Protein AF-A0A656Z5T9-F1 (afdb_monomer_lite)

Structure (mmCIF, N/CA/C/O backbone):
data_AF-A0A656Z5T9-F1
#
_entry.id   AF-A0A656Z5T9-F1
#
loop_
_atom_site.group_PDB
_atom_site.id
_atom_site.type_symbol
_atom_site.label_atom_id
_atom_site.label_alt_id
_atom_site.label_comp_id
_atom_site.label_asym_id
_atom_site.label_entity_id
_atom_site.label_seq_id
_atom_site.pdbx_PDB_ins_code
_atom_site.Cartn_x
_atom_site.Cartn_y
_atom_site.Cartn_z
_atom_site.occupancy
_atom_site.B_iso_or_equiv
_atom_site.auth_seq_id
_atom_site.auth_comp_id
_atom_site.auth_asym_id
_atom_site.auth_atom_id
_atom_site.pdbx_PDB_model_num
ATOM 1 N N . MET A 1 1 ? 16.530 -3.741 -27.541 1.00 62.19 1 MET A N 1
ATOM 2 C CA . MET A 1 1 ? 15.979 -4.115 -26.209 1.00 62.19 1 MET A CA 1
ATOM 3 C C . MET A 1 1 ? 14.582 -4.712 -26.333 1.00 62.19 1 MET A C 1
ATOM 5 O O . MET A 1 1 ? 14.350 -5.746 -25.725 1.00 62.19 1 MET A O 1
ATOM 9 N N . VAL A 1 2 ? 13.687 -4.128 -27.142 1.00 62.91 2 VAL A N 1
ATOM 10 C CA . VAL A 1 2 ? 12.345 -4.682 -27.438 1.00 62.91 2 VAL A CA 1
ATOM 11 C C . VAL A 1 2 ? 12.400 -6.054 -28.128 1.00 62.91 2 VAL A C 1
ATOM 13 O O . VAL A 1 2 ? 11.540 -6.896 -27.891 1.00 62.91 2 VAL A O 1
ATOM 16 N N . ASP A 1 3 ? 13.452 -6.323 -28.907 1.00 81.12 3 ASP A N 1
ATOM 17 C CA . ASP A 1 3 ? 13.619 -7.581 -29.662 1.00 81.12 3 ASP A CA 1
ATOM 18 C C . ASP A 1 3 ? 13.928 -8.805 -28.789 1.00 81.12 3 ASP A C 1
ATOM 20 O O . ASP A 1 3 ? 14.015 -9.928 -29.280 1.00 81.12 3 ASP A O 1
ATOM 24 N N . ILE A 1 4 ? 14.104 -8.602 -27.484 1.00 90.25 4 ILE A N 1
ATOM 25 C CA . ILE A 1 4 ? 14.345 -9.672 -26.528 1.00 90.25 4 ILE A CA 1
ATOM 26 C C . ILE A 1 4 ? 12.987 -10.079 -25.921 1.00 90.25 4 ILE A C 1
ATOM 28 O O . ILE A 1 4 ? 12.399 -9.291 -25.173 1.00 90.25 4 ILE A O 1
ATOM 32 N N . PRO A 1 5 ? 12.471 -11.298 -26.188 1.00 87.44 5 PRO A N 1
ATOM 33 C CA . PRO A 1 5 ? 11.069 -11.641 -25.930 1.00 87.44 5 PRO A CA 1
ATOM 34 C C . PRO A 1 5 ? 10.583 -11.448 -24.489 1.00 87.44 5 PRO A C 1
ATOM 36 O O . PRO A 1 5 ? 9.415 -11.124 -24.296 1.00 87.44 5 PRO A O 1
ATOM 39 N N . TYR A 1 6 ? 11.456 -11.625 -23.496 1.00 90.50 6 TYR A N 1
ATOM 40 C CA . TYR A 1 6 ? 11.121 -11.482 -22.075 1.00 90.50 6 TYR A CA 1
ATOM 41 C C . TYR A 1 6 ? 11.139 -10.030 -21.570 1.00 90.50 6 TYR A C 1
ATOM 43 O O . TYR A 1 6 ? 10.553 -9.749 -20.530 1.00 90.50 6 TYR A O 1
ATOM 51 N N . TRP A 1 7 ? 11.755 -9.092 -22.299 1.00 92.88 7 TRP A N 1
ATOM 52 C CA . TRP A 1 7 ? 11.701 -7.662 -21.963 1.00 92.88 7 TRP A CA 1
ATOM 53 C C . TRP A 1 7 ? 10.434 -6.984 -22.479 1.00 92.88 7 TRP A C 1
ATOM 55 O O . TRP A 1 7 ? 9.995 -5.981 -21.919 1.00 92.88 7 TRP A O 1
ATOM 65 N N . ARG A 1 8 ? 9.828 -7.534 -23.532 1.00 91.44 8 ARG A N 1
ATOM 66 C CA . ARG A 1 8 ? 8.664 -6.946 -24.197 1.00 91.44 8 ARG A CA 1
ATOM 67 C C . ARG A 1 8 ? 7.480 -6.660 -23.255 1.00 91.44 8 ARG A C 1
ATOM 69 O O . ARG A 1 8 ? 7.031 -5.518 -23.283 1.00 91.44 8 ARG A O 1
ATOM 76 N N . PRO A 1 9 ? 7.033 -7.572 -22.363 1.00 91.00 9 PRO A N 1
ATOM 77 C CA . PRO A 1 9 ? 5.932 -7.271 -21.441 1.00 91.00 9 PRO A CA 1
ATOM 78 C C . PRO A 1 9 ? 6.242 -6.116 -20.483 1.00 91.00 9 PRO A C 1
ATOM 80 O O . PRO A 1 9 ? 5.358 -5.336 -20.145 1.00 91.00 9 PRO A O 1
ATOM 83 N N . LEU A 1 10 ? 7.505 -5.986 -20.064 1.00 90.94 10 LEU A N 1
ATOM 84 C CA . LEU A 1 10 ? 7.940 -4.911 -19.174 1.00 90.94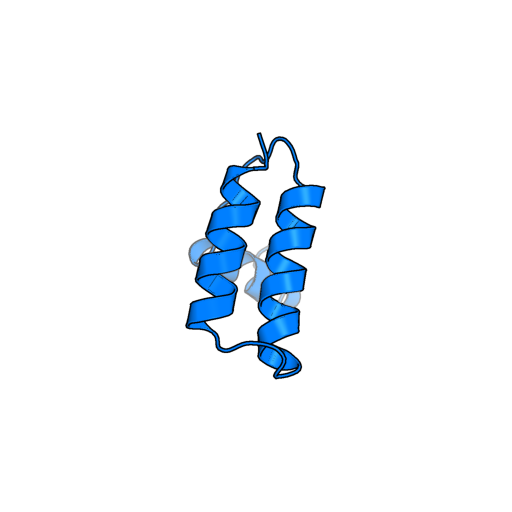 10 LEU A CA 1
ATOM 85 C C . LEU A 1 10 ? 7.923 -3.563 -19.898 1.00 90.94 10 LEU A C 1
ATOM 87 O O . LEU A 1 10 ? 7.453 -2.587 -19.332 1.00 90.94 10 LEU A O 1
ATOM 91 N N . ILE A 1 11 ? 8.388 -3.515 -21.152 1.00 91.38 11 ILE A N 1
ATOM 92 C CA . ILE A 1 11 ? 8.426 -2.285 -21.957 1.00 91.38 11 ILE A CA 1
ATOM 93 C C . ILE A 1 11 ? 7.015 -1.852 -22.366 1.00 91.38 11 ILE A C 1
ATOM 95 O O . ILE A 1 11 ? 6.656 -0.689 -22.203 1.00 91.38 11 ILE A O 1
ATOM 99 N N . GLU A 1 12 ? 6.200 -2.778 -22.871 1.00 91.81 12 GLU A N 1
ATOM 100 C CA . GLU A 1 12 ? 4.819 -2.489 -23.274 1.00 91.81 12 GLU A CA 1
ATOM 101 C C . GLU A 1 12 ? 3.933 -2.144 -22.072 1.00 91.81 12 GLU A C 1
ATOM 103 O O . GLU A 1 12 ? 2.983 -1.378 -22.218 1.00 91.81 12 GLU A O 1
ATOM 108 N N . GLY A 1 13 ? 4.257 -2.661 -20.884 1.00 90.75 13 GLY A N 1
ATOM 109 C CA . GLY A 1 13 ? 3.564 -2.352 -19.637 1.00 90.75 13 GLY A CA 1
ATOM 110 C C . GLY A 1 13 ? 3.712 -0.897 -19.184 1.00 90.75 13 GLY A C 1
ATOM 111 O O . GLY A 1 13 ? 2.790 -0.369 -18.566 1.00 90.75 13 GLY A O 1
ATOM 112 N N . ILE A 1 14 ? 4.824 -0.227 -19.525 1.00 91.94 14 ILE A N 1
ATOM 113 C CA . ILE A 1 14 ? 5.128 1.145 -19.070 1.00 91.94 14 ILE A CA 1
ATOM 114 C C . ILE A 1 14 ? 3.990 2.113 -19.407 1.00 91.94 14 ILE A C 1
ATOM 116 O O . ILE A 1 14 ? 3.649 2.953 -18.583 1.00 91.94 14 ILE A O 1
ATOM 120 N N . GLN A 1 15 ? 3.369 1.975 -20.584 1.00 92.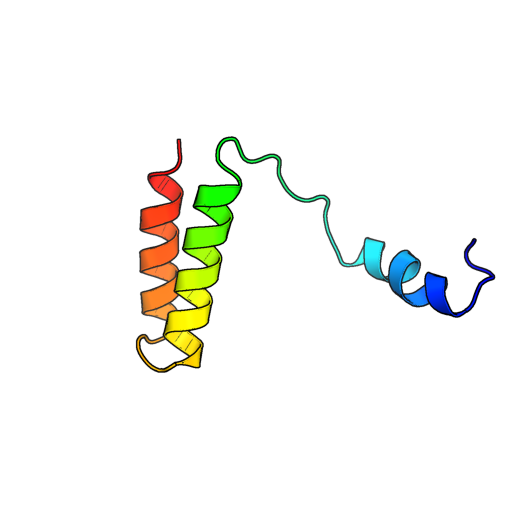56 15 GLN A N 1
ATOM 121 C CA . GLN A 1 15 ? 2.309 2.884 -21.042 1.00 92.56 15 GLN A CA 1
ATOM 122 C C . GLN A 1 15 ? 1.032 2.831 -20.186 1.00 92.56 15 GLN A C 1
ATOM 124 O O . GLN A 1 15 ? 0.232 3.761 -20.225 1.00 92.56 15 GLN A O 1
ATOM 129 N N . TYR A 1 16 ? 0.827 1.736 -19.450 1.00 94.06 16 TYR A N 1
ATOM 130 C CA . TYR A 1 16 ? -0.335 1.539 -18.581 1.00 94.06 16 TYR A CA 1
ATOM 131 C C . TYR A 1 16 ? -0.051 1.938 -17.129 1.00 94.06 16 TYR A C 1
ATOM 133 O O . TYR A 1 16 ? -0.967 1.954 -16.308 1.00 94.06 16 TYR A O 1
ATOM 141 N N . GLY A 1 17 ? 1.209 2.237 -16.805 1.00 89.81 17 GLY A N 1
ATOM 142 C CA . GLY A 1 17 ? 1.640 2.706 -15.496 1.00 89.81 17 GLY A CA 1
ATOM 143 C C . GLY A 1 17 ? 1.947 4.202 -15.483 1.00 89.81 17 GLY A C 1
ATOM 144 O O . GLY A 1 17 ? 1.938 4.886 -16.504 1.00 89.81 17 GLY A O 1
ATOM 145 N N . GLY A 1 18 ? 2.256 4.704 -14.293 1.00 87.62 18 GLY A N 1
ATOM 146 C CA . GLY A 1 18 ? 2.848 6.021 -14.090 1.00 87.62 18 GLY A CA 1
ATOM 147 C C . GLY A 1 18 ? 4.164 5.888 -13.336 1.00 87.62 18 GLY A C 1
ATOM 148 O O . GLY A 1 18 ? 4.414 4.869 -12.690 1.00 87.62 18 GLY A O 1
ATOM 149 N N . ALA A 1 19 ? 5.004 6.921 -13.408 1.00 87.69 19 ALA A N 1
ATOM 150 C CA . ALA A 1 19 ? 6.132 7.019 -12.492 1.00 87.69 19 ALA A CA 1
ATOM 151 C C . ALA A 1 19 ? 5.602 7.101 -11.056 1.00 87.69 19 ALA A C 1
ATOM 153 O O . ALA A 1 19 ? 4.653 7.835 -10.774 1.00 87.69 19 ALA A O 1
ATOM 154 N N . GLU A 1 20 ? 6.216 6.337 -10.164 1.00 86.44 20 GLU A N 1
ATOM 155 C CA . GLU A 1 20 ? 5.872 6.358 -8.751 1.00 86.44 20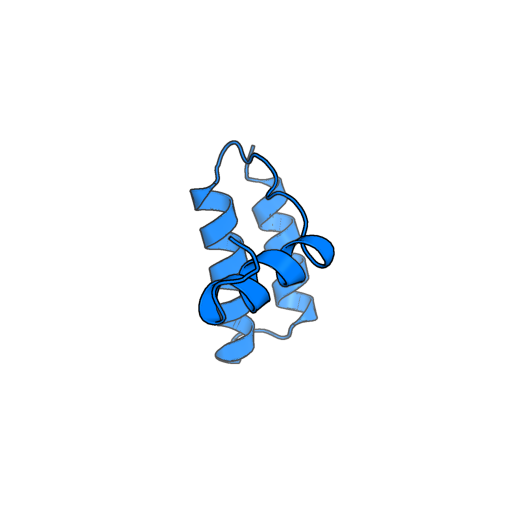 GLU A CA 1
ATOM 156 C C . GLU A 1 20 ? 6.103 7.759 -8.155 1.00 86.44 20 GLU A C 1
ATOM 158 O O . GLU A 1 20 ?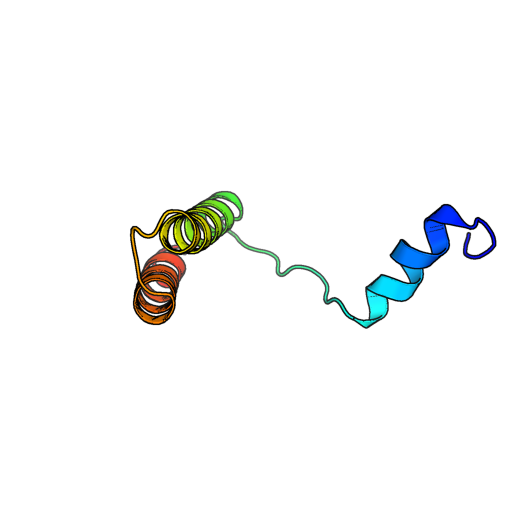 7.157 8.357 -8.406 1.00 86.44 20 GLU A O 1
ATOM 163 N N . PRO A 1 21 ? 5.144 8.316 -7.387 1.00 84.38 21 PRO A N 1
ATOM 164 C CA . PRO A 1 21 ? 5.347 9.584 -6.701 1.00 84.38 21 PRO A CA 1
ATOM 165 C C . PRO A 1 21 ? 6.531 9.518 -5.732 1.00 84.38 21 PRO A C 1
ATOM 167 O O . PRO A 1 21 ? 6.761 8.512 -5.064 1.00 84.38 21 PRO A O 1
ATOM 170 N N . LEU A 1 22 ? 7.261 10.625 -5.611 1.00 85.81 22 LEU A N 1
ATOM 171 C CA . LEU A 1 22 ? 8.300 10.757 -4.594 1.00 85.81 22 LEU A CA 1
ATOM 172 C C . LEU A 1 22 ? 7.647 11.062 -3.244 1.00 85.81 22 LEU A C 1
ATOM 174 O O . LEU A 1 22 ? 7.174 12.174 -3.017 1.00 85.81 22 LEU A O 1
ATOM 178 N N . PHE A 1 23 ? 7.635 10.072 -2.355 1.00 86.56 23 PHE A N 1
ATOM 179 C CA . PHE A 1 23 ? 7.156 10.220 -0.983 1.00 86.56 23 PHE A CA 1
ATOM 180 C C . PHE A 1 23 ? 8.304 10.592 -0.038 1.00 86.56 23 PHE A C 1
ATOM 182 O O . PHE A 1 23 ? 9.388 10.009 -0.110 1.00 86.56 23 PHE A O 1
ATOM 189 N N . THR A 1 24 ? 8.054 11.531 0.878 1.00 90.00 24 THR A N 1
ATOM 190 C CA . THR A 1 24 ? 8.965 11.889 1.979 1.00 90.00 24 THR A CA 1
ATOM 191 C C . THR A 1 24 ? 9.146 10.726 2.950 1.00 90.00 24 THR A C 1
ATOM 193 O O . THR A 1 24 ? 10.278 10.382 3.290 1.00 90.00 24 THR A O 1
ATOM 196 N N . ASP A 1 25 ? 8.049 10.059 3.319 1.00 93.44 25 ASP A N 1
ATOM 197 C CA . ASP A 1 25 ? 8.065 8.811 4.084 1.00 93.44 25 ASP A CA 1
ATOM 198 C C . ASP A 1 25 ? 7.543 7.624 3.258 1.00 93.44 25 ASP A C 1
ATOM 200 O O . ASP A 1 25 ? 6.399 7.177 3.371 1.00 93.44 25 ASP A O 1
ATOM 204 N N . TRP A 1 26 ? 8.427 7.077 2.423 1.00 92.25 26 TRP A N 1
ATOM 205 C CA . TRP A 1 26 ? 8.137 5.899 1.603 1.00 92.25 26 TRP A CA 1
ATOM 206 C C . TRP A 1 26 ? 7.752 4.659 2.425 1.00 92.25 26 TRP A C 1
ATOM 208 O O . TRP A 1 26 ? 6.870 3.893 2.033 1.00 92.25 26 TRP A O 1
ATOM 218 N N . ARG A 1 27 ? 8.403 4.439 3.575 1.00 94.50 27 ARG A N 1
ATOM 219 C CA . ARG A 1 27 ? 8.133 3.254 4.407 1.00 94.50 27 ARG A CA 1
ATOM 220 C C . ARG A 1 27 ? 6.795 3.385 5.120 1.00 94.50 27 ARG A C 1
ATOM 222 O O . ARG A 1 27 ? 6.061 2.402 5.182 1.00 94.50 27 ARG A O 1
ATOM 229 N N . GLY A 1 28 ? 6.468 4.577 5.615 1.00 95.62 28 GLY A N 1
ATOM 230 C CA . GLY A 1 28 ? 5.152 4.889 6.161 1.00 95.62 28 GLY A CA 1
ATOM 231 C C . GLY A 1 28 ? 4.049 4.635 5.139 1.00 95.62 28 GLY A C 1
ATOM 232 O O . GLY A 1 28 ? 3.112 3.894 5.434 1.00 95.62 28 GLY A O 1
ATOM 233 N N . PHE A 1 29 ? 4.209 5.144 3.912 1.00 95.31 29 PHE A N 1
ATOM 234 C CA . PHE A 1 29 ? 3.253 4.911 2.826 1.00 95.31 29 PHE A CA 1
ATOM 235 C C . PHE A 1 29 ? 3.037 3.411 2.578 1.00 95.31 29 PHE A C 1
ATOM 237 O O . PHE A 1 29 ? 1.903 2.931 2.605 1.00 95.31 29 PHE A O 1
ATOM 244 N N . GLN A 1 30 ? 4.125 2.651 2.415 1.00 96.25 30 GLN A N 1
ATOM 245 C CA . GLN A 1 30 ? 4.058 1.203 2.202 1.00 96.25 30 GLN A CA 1
ATOM 246 C C . GLN A 1 30 ? 3.354 0.478 3.355 1.00 96.25 30 GLN A C 1
ATOM 248 O O . GLN A 1 30 ? 2.491 -0.360 3.106 1.00 96.25 30 GLN A O 1
ATOM 253 N N . ASN A 1 31 ? 3.655 0.825 4.610 1.00 97.81 31 ASN A N 1
ATOM 254 C CA . ASN A 1 31 ? 3.014 0.212 5.774 1.00 97.81 31 ASN A CA 1
ATOM 255 C C . ASN A 1 31 ? 1.494 0.430 5.778 1.00 97.81 31 ASN A C 1
ATOM 257 O O . ASN A 1 31 ? 0.747 -0.514 6.040 1.00 97.81 31 ASN A O 1
ATOM 261 N N . VAL A 1 32 ? 1.031 1.644 5.456 1.00 97.81 32 VAL A N 1
ATOM 262 C CA . VAL A 1 32 ? -0.405 1.956 5.387 1.00 97.81 32 VAL A CA 1
ATOM 263 C C . VAL A 1 32 ? -1.085 1.153 4.279 1.00 97.81 32 VAL A C 1
ATOM 265 O O . VAL A 1 32 ? -2.108 0.510 4.525 1.00 97.81 32 VAL A O 1
ATOM 268 N N . MET A 1 33 ? -0.497 1.123 3.080 1.00 97.38 33 MET A N 1
ATOM 269 C CA . MET A 1 33 ? -1.068 0.397 1.942 1.00 97.38 33 MET A CA 1
ATOM 270 C C . MET A 1 33 ? -1.090 -1.120 2.168 1.00 97.38 33 MET A C 1
ATOM 272 O O . MET A 1 33 ? -2.089 -1.774 1.862 1.00 97.38 33 MET A O 1
ATOM 276 N N . ILE A 1 34 ? -0.025 -1.683 2.748 1.00 98.19 34 ILE A N 1
ATOM 277 C CA . ILE A 1 34 ? 0.055 -3.107 3.097 1.00 98.19 34 ILE A CA 1
ATOM 278 C C . ILE A 1 34 ? -1.017 -3.456 4.127 1.00 98.19 34 ILE A C 1
ATOM 280 O O . ILE A 1 34 ? -1.775 -4.398 3.905 1.00 98.19 34 ILE A O 1
ATOM 284 N N . ALA A 1 35 ? -1.126 -2.685 5.213 1.00 98.38 35 ALA A N 1
ATOM 285 C CA . ALA A 1 35 ? -2.116 -2.933 6.257 1.00 98.38 35 ALA A CA 1
ATOM 286 C C . ALA A 1 35 ? -3.552 -2.845 5.716 1.00 98.38 35 ALA A C 1
ATOM 288 O O . ALA A 1 35 ? -4.391 -3.680 6.055 1.00 98.38 35 ALA A O 1
ATOM 289 N N . MET A 1 36 ? -3.824 -1.875 4.835 1.00 98.62 36 MET A N 1
ATOM 290 C CA . MET A 1 36 ? -5.115 -1.734 4.162 1.00 98.62 36 MET A CA 1
ATOM 291 C C . MET A 1 36 ? -5.467 -2.997 3.369 1.00 98.62 36 MET A C 1
ATOM 293 O O . MET A 1 36 ? -6.510 -3.599 3.617 1.00 98.62 36 MET A O 1
ATOM 297 N N . VAL A 1 37 ? -4.598 -3.428 2.448 1.00 98.44 37 VAL A N 1
ATOM 298 C CA . VAL A 1 37 ? -4.855 -4.616 1.615 1.00 98.44 37 VAL A CA 1
ATOM 299 C C . VAL A 1 37 ? -4.968 -5.869 2.477 1.00 98.44 37 VAL A C 1
ATOM 301 O O . VAL A 1 37 ? -5.913 -6.635 2.297 1.00 98.44 37 VAL A O 1
ATOM 304 N N . GLN A 1 38 ? -4.051 -6.051 3.432 1.00 98.62 38 GLN A N 1
ATOM 305 C CA . GLN A 1 38 ? -4.057 -7.187 4.353 1.00 98.62 38 GLN A CA 1
ATOM 306 C C . GLN A 1 38 ? -5.391 -7.299 5.082 1.00 98.62 38 GLN A C 1
ATOM 308 O O . GLN A 1 38 ? -6.007 -8.355 5.011 1.00 98.62 38 GLN A O 1
ATOM 313 N N . SER A 1 39 ? -5.879 -6.203 5.673 1.00 98.56 39 SER A N 1
ATOM 314 C CA . SER A 1 39 ? -7.138 -6.206 6.429 1.00 98.56 39 SER A CA 1
ATOM 315 C C . SER A 1 39 ? -8.350 -6.659 5.610 1.00 98.56 39 SER A C 1
ATOM 317 O O . SER A 1 39 ? -9.263 -7.279 6.147 1.00 98.56 39 SER A O 1
ATOM 319 N N . VAL A 1 40 ? -8.357 -6.392 4.301 1.00 98.56 40 VAL A N 1
ATOM 320 C CA . VAL A 1 40 ? -9.441 -6.830 3.416 1.00 98.56 40 VAL A CA 1
ATOM 321 C C . VAL A 1 40 ? -9.294 -8.311 3.079 1.00 98.56 40 VAL A C 1
ATOM 323 O O . VAL A 1 40 ? -10.265 -9.059 3.167 1.00 98.56 40 VAL A O 1
ATOM 326 N N . ILE A 1 41 ? -8.090 -8.758 2.705 1.00 98.25 41 ILE A N 1
ATOM 327 C CA . ILE A 1 41 ? -7.876 -10.147 2.267 1.00 98.25 41 ILE A CA 1
ATOM 328 C C . ILE A 1 41 ? -7.970 -11.157 3.417 1.00 98.25 41 ILE A C 1
ATOM 330 O O . ILE A 1 41 ? -8.318 -12.311 3.174 1.00 98.25 41 ILE A O 1
ATOM 334 N N . THR A 1 42 ? -7.676 -10.745 4.653 1.00 98.31 42 THR A N 1
ATOM 335 C CA . THR A 1 42 ? -7.823 -11.587 5.852 1.00 98.31 42 THR A CA 1
ATOM 336 C C . THR A 1 42 ? -9.246 -11.579 6.406 1.00 98.31 42 THR A C 1
ATOM 338 O O . THR A 1 42 ? -9.568 -12.411 7.250 1.00 98.31 42 THR A O 1
ATOM 341 N N . GLY A 1 43 ? -10.115 -10.691 5.912 1.00 97.94 43 GLY A N 1
ATOM 342 C CA . GLY A 1 43 ? -11.495 -10.547 6.379 1.00 97.94 43 GLY A CA 1
ATOM 343 C C . GLY A 1 43 ? -11.650 -9.707 7.650 1.00 97.94 43 GLY A C 1
ATOM 344 O O . GLY A 1 43 ? -12.735 -9.690 8.228 1.00 97.94 43 GLY A O 1
ATOM 345 N N . ASP A 1 44 ? -10.604 -8.992 8.069 1.00 98.19 44 ASP A N 1
ATOM 346 C CA . ASP A 1 44 ? -10.621 -8.130 9.256 1.00 98.19 44 ASP A CA 1
ATOM 347 C C . ASP A 1 44 ? -11.393 -6.816 9.027 1.00 98.19 44 ASP A C 1
ATOM 349 O O . ASP A 1 44 ? -11.865 -6.195 9.982 1.00 98.19 44 ASP A O 1
ATOM 353 N N . ALA A 1 45 ? -11.536 -6.374 7.772 1.00 98.31 45 ALA A N 1
ATOM 354 C CA . ALA A 1 45 ? -12.266 -5.164 7.404 1.00 98.31 45 ALA A CA 1
ATOM 355 C C . ALA A 1 45 ? -12.984 -5.288 6.051 1.00 98.31 45 ALA A C 1
ATOM 357 O O . ALA A 1 45 ? -12.547 -5.996 5.143 1.00 98.31 45 ALA A O 1
ATOM 358 N N . LYS A 1 46 ? -14.074 -4.526 5.886 1.00 98.50 46 LYS A N 1
ATOM 359 C CA . LYS A 1 46 ? -14.682 -4.299 4.567 1.00 98.50 46 LYS A CA 1
ATOM 360 C C . LYS A 1 46 ? -13.810 -3.352 3.733 1.00 98.50 46 LYS A C 1
ATOM 362 O O . LYS A 1 46 ? -13.180 -2.462 4.311 1.00 98.50 46 LYS A O 1
ATOM 367 N N . PRO A 1 47 ? -13.821 -3.465 2.390 1.00 98.44 47 PRO A N 1
ATOM 368 C CA . PRO A 1 47 ? -13.042 -2.586 1.521 1.00 98.44 47 PRO A CA 1
ATOM 369 C C . PRO A 1 47 ? -13.265 -1.090 1.773 1.00 98.44 47 PRO A C 1
ATOM 371 O O . PRO A 1 47 ? -12.292 -0.341 1.832 1.00 98.44 47 PRO A O 1
ATOM 374 N N . GLU A 1 48 ? -14.513 -0.638 1.962 1.00 98.31 48 GLU A N 1
ATOM 375 C CA . GLU A 1 48 ? -14.780 0.794 2.161 1.00 98.31 48 GLU A CA 1
ATOM 376 C C . GLU A 1 48 ? -14.196 1.322 3.478 1.00 98.31 48 GLU A C 1
ATOM 378 O O . GLU A 1 48 ? -13.694 2.445 3.528 1.00 98.31 48 GLU A O 1
ATOM 383 N N . ASP A 1 49 ? -14.242 0.515 4.538 1.00 98.50 49 ASP A N 1
ATOM 384 C CA . ASP A 1 49 ? -13.732 0.892 5.858 1.00 98.50 49 ASP A CA 1
ATOM 385 C C . ASP A 1 49 ? -12.197 0.880 5.881 1.00 98.50 49 ASP A C 1
ATOM 387 O O . ASP A 1 49 ? -11.576 1.794 6.428 1.00 98.50 49 ASP A O 1
ATOM 391 N N . ALA A 1 50 ? -11.575 -0.105 5.221 1.00 98.62 50 ALA A N 1
ATOM 392 C CA . ALA A 1 50 ? -10.126 -0.169 5.053 1.00 98.62 50 ALA A CA 1
ATOM 393 C C . ALA A 1 50 ? -9.590 1.046 4.277 1.00 98.62 50 ALA A C 1
ATOM 395 O O . ALA A 1 50 ? -8.601 1.650 4.693 1.00 98.62 50 ALA A O 1
ATOM 396 N N . LEU A 1 51 ? -10.271 1.444 3.195 1.00 98.38 51 LEU A N 1
ATOM 397 C CA . LEU A 1 51 ? -9.909 2.619 2.395 1.00 98.38 51 LEU A CA 1
ATOM 398 C C . LEU A 1 51 ? -10.015 3.921 3.197 1.00 98.38 51 LEU A C 1
ATOM 400 O O . LEU A 1 51 ? -9.095 4.734 3.152 1.00 98.38 51 LEU A O 1
ATOM 404 N N . LYS A 1 52 ? -11.102 4.114 3.958 1.00 98.44 52 LYS A N 1
ATOM 405 C CA . LYS A 1 52 ? -11.263 5.303 4.817 1.00 98.44 52 LYS A CA 1
ATOM 406 C C . LYS A 1 52 ? -10.150 5.401 5.855 1.00 98.44 52 LYS A C 1
ATOM 408 O O . LYS A 1 52 ? -9.549 6.457 6.012 1.00 98.44 52 LYS A O 1
ATOM 413 N N . LYS A 1 53 ? -9.839 4.288 6.524 1.00 98.19 53 LYS A N 1
ATOM 414 C CA . LYS A 1 53 ? -8.753 4.240 7.507 1.00 98.19 53 LYS A CA 1
ATOM 415 C C . LYS A 1 53 ? -7.396 4.538 6.866 1.00 98.19 53 LYS A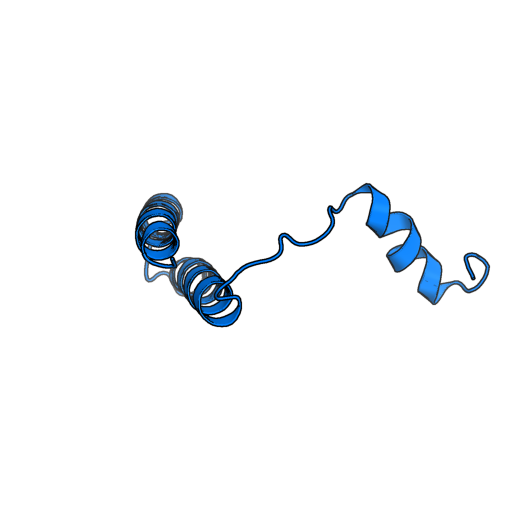 C 1
ATOM 417 O O . LYS A 1 53 ? -6.606 5.279 7.438 1.00 98.19 53 LYS A O 1
ATOM 422 N N . ALA A 1 54 ? -7.121 3.978 5.688 1.00 97.94 54 ALA A N 1
ATOM 423 C CA . ALA A 1 54 ? -5.878 4.240 4.972 1.00 97.94 54 ALA A CA 1
ATOM 424 C C . ALA A 1 54 ? -5.733 5.724 4.603 1.00 97.94 54 ALA A C 1
ATOM 426 O O . ALA A 1 54 ? -4.675 6.297 4.836 1.00 97.94 54 ALA A O 1
ATOM 427 N N . ASP A 1 55 ? -6.794 6.365 4.105 1.00 97.44 55 ASP A N 1
ATOM 428 C CA . ASP A 1 55 ? -6.804 7.806 3.811 1.00 97.44 55 ASP A CA 1
ATOM 429 C C . ASP A 1 55 ? -6.486 8.658 5.055 1.00 97.44 55 ASP A C 1
ATOM 431 O O . ASP A 1 55 ? -5.677 9.586 4.991 1.00 97.44 55 ASP A O 1
ATOM 435 N N . GLU A 1 56 ? -7.059 8.314 6.211 1.00 97.94 56 GLU A N 1
ATOM 436 C CA . GLU A 1 56 ? -6.758 8.988 7.479 1.00 97.94 56 GLU A CA 1
ATOM 437 C C . GLU A 1 56 ? -5.302 8.803 7.926 1.00 97.94 56 GLU A C 1
ATOM 439 O O . GLU A 1 56 ? -4.691 9.755 8.410 1.00 97.94 56 GLU A O 1
ATOM 444 N N . GLU A 1 57 ? -4.735 7.602 7.783 1.00 97.25 57 GLU A N 1
ATOM 445 C CA . GLU A 1 57 ? -3.339 7.326 8.142 1.00 97.25 57 GLU A CA 1
ATOM 446 C C . GLU A 1 57 ? -2.351 8.005 7.184 1.00 97.25 57 GLU A C 1
ATOM 448 O O . GLU A 1 57 ? -1.370 8.593 7.636 1.00 97.25 57 GLU A O 1
ATOM 453 N N . LEU A 1 58 ? -2.628 8.005 5.876 1.00 94.81 58 LEU A N 1
ATOM 454 C CA . LEU A 1 58 ? -1.780 8.669 4.881 1.00 94.81 58 LEU A CA 1
ATOM 455 C C . LEU A 1 58 ? -1.657 10.172 5.149 1.00 94.81 58 LEU A C 1
ATOM 457 O O . LEU A 1 58 ? -0.569 10.724 5.036 1.00 94.81 58 LEU A O 1
ATOM 461 N N . LYS A 1 59 ? -2.738 10.832 5.578 1.00 93.94 59 LYS A N 1
ATOM 462 C CA . LYS A 1 59 ? -2.726 12.262 5.937 1.00 93.94 59 LYS A CA 1
ATOM 463 C C . LYS A 1 59 ? -1.853 12.594 7.151 1.00 93.94 59 LYS A C 1
ATOM 465 O O . LYS A 1 59 ? -1.568 13.766 7.380 1.00 93.94 59 LYS A O 1
ATOM 470 N N . LYS A 1 60 ? -1.453 11.596 7.944 1.00 94.56 60 LYS A N 1
ATOM 471 C CA . LYS A 1 60 ? -0.544 11.767 9.090 1.00 94.56 60 LYS A CA 1
ATOM 472 C C . LYS A 1 60 ? 0.927 11.622 8.690 1.00 94.56 60 LYS A C 1
ATOM 474 O O . LYS A 1 60 ? 1.796 11.980 9.485 1.00 94.56 60 LYS A O 1
ATOM 479 N N . LEU A 1 61 ? 1.203 11.103 7.492 1.00 89.19 61 LEU A N 1
ATOM 480 C CA . LEU A 1 61 ? 2.544 11.004 6.9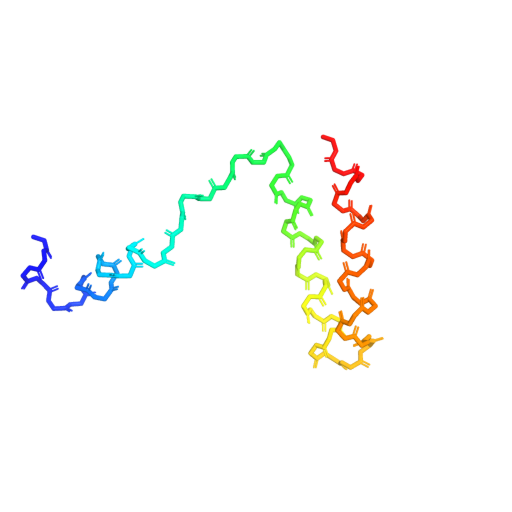25 1.00 89.19 61 LEU A CA 1
ATOM 481 C C . LEU A 1 61 ? 2.907 12.365 6.314 1.00 89.19 61 LEU A C 1
ATOM 483 O O . LEU A 1 61 ? 2.618 12.629 5.150 1.00 89.19 61 LEU A O 1
ATOM 487 N N . ASN A 1 62 ? 3.466 13.254 7.135 1.00 67.00 62 ASN A N 1
ATOM 488 C CA . ASN A 1 62 ? 4.053 14.523 6.686 1.00 67.00 62 ASN A CA 1
ATOM 489 C C . ASN A 1 62 ? 5.449 14.288 6.091 1.00 67.00 62 ASN A C 1
ATOM 491 O O . ASN A 1 62 ? 6.317 13.814 6.856 1.00 67.00 62 ASN A O 1
#

Radius of gyration: 16.41 Å; chains: 1; bounding box: 31×26×39 Å

Foldseek 3Di:
DCPPPVCVCVVVCDVVDDPDDDAPDPVQLVVLVVVLVVCCVVVVDDNVVSVVVSVVSVVVRD

Secondary structure (DSSP, 8-state):
-TTSTTTHHHHHHGGGS-PPP--TTHHHHHHHHHHHHHHHHTTSS-HHHHHHHHHHHHTT--

Organism: Brucella anthropi (NCBI:txid529)

pLDDT: mean 92.74, std 7.83, range [62.19, 98.62]

Sequence (62 aa):
MVDIPYWRPLIEGIQYGGAEPLFTDWRGFQNVMIAMVQSVITGDAKPEDALKKADEELKKLN